Protein AF-A0A7G9YQN7-F1 (afdb_monomer_lite)

Structure (mmCIF, N/CA/C/O backbone):
data_AF-A0A7G9YQN7-F1
#
_entry.id   AF-A0A7G9YQN7-F1
#
loop_
_atom_site.group_PDB
_atom_site.id
_atom_site.type_symbol
_atom_site.label_atom_id
_atom_site.label_alt_id
_atom_site.label_comp_id
_atom_site.label_asym_id
_atom_site.label_entity_id
_atom_site.label_seq_id
_atom_site.pdbx_PDB_ins_code
_atom_site.Cartn_x
_atom_site.Cartn_y
_atom_site.Cartn_z
_atom_site.occupancy
_atom_site.B_iso_or_equiv
_atom_site.auth_seq_id
_atom_site.auth_comp_id
_atom_site.auth_asym_id
_atom_site.auth_atom_id
_atom_site.pdbx_PDB_model_num
ATOM 1 N N . MET A 1 1 ? -22.332 -7.847 9.609 1.00 52.75 1 MET A N 1
ATOM 2 C CA . MET A 1 1 ? -21.117 -7.105 9.206 1.00 52.75 1 MET A CA 1
ATOM 3 C C . MET A 1 1 ? -20.027 -7.434 10.205 1.00 52.75 1 MET A C 1
ATOM 5 O O . MET A 1 1 ? -20.365 -7.609 11.367 1.00 52.75 1 MET A O 1
ATOM 9 N N .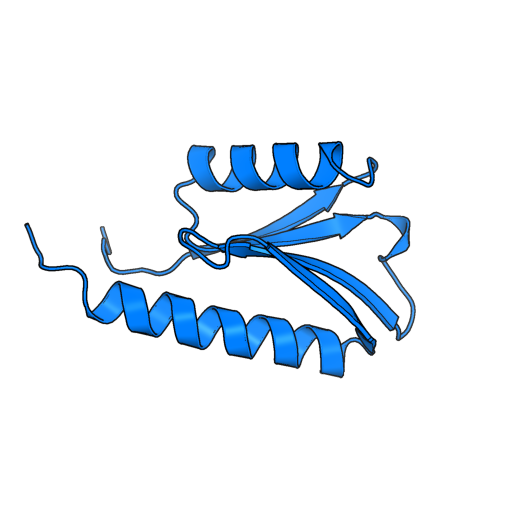 TYR A 1 2 ? -18.776 -7.541 9.761 1.00 67.44 2 TYR A N 1
ATOM 10 C CA . TYR A 1 2 ? -17.610 -7.693 10.633 1.00 67.44 2 TYR A CA 1
ATOM 11 C C . TYR A 1 2 ? -16.912 -6.326 10.717 1.00 67.44 2 TYR A C 1
ATOM 13 O O . TYR A 1 2 ? -16.087 -6.041 9.852 1.00 67.44 2 TYR A O 1
ATOM 21 N N . PRO A 1 3 ? -17.300 -5.443 11.660 1.00 63.91 3 PRO A N 1
ATOM 22 C CA . PRO A 1 3 ? -16.711 -4.103 11.780 1.00 63.91 3 PRO A CA 1
ATOM 23 C C . PRO A 1 3 ? -15.210 -4.144 12.110 1.00 63.91 3 PRO A C 1
ATOM 25 O O . PRO A 1 3 ? -14.492 -3.204 11.791 1.00 63.91 3 PRO A O 1
ATOM 28 N N . ASP A 1 4 ? -14.742 -5.269 12.654 1.00 71.62 4 ASP A N 1
ATOM 29 C CA . ASP A 1 4 ? -13.348 -5.498 13.044 1.00 71.62 4 ASP A CA 1
ATOM 30 C C . ASP A 1 4 ? -12.550 -6.267 11.971 1.00 71.62 4 ASP A C 1
ATOM 32 O O . ASP A 1 4 ? -11.493 -6.836 12.247 1.00 71.62 4 ASP A O 1
ATOM 36 N N . LEU A 1 5 ? -13.058 -6.348 10.735 1.00 82.75 5 LEU A N 1
ATOM 37 C CA . LEU A 1 5 ? -12.336 -6.980 9.633 1.00 82.75 5 LEU A CA 1
ATOM 38 C C . LEU A 1 5 ? -11.365 -5.978 9.000 1.00 82.75 5 LEU A C 1
ATOM 40 O O . LEU A 1 5 ? -11.782 -5.057 8.300 1.00 82.75 5 LEU A O 1
ATOM 44 N N . ALA A 1 6 ? -10.065 -6.194 9.199 1.00 86.94 6 ALA A N 1
ATOM 45 C CA . ALA A 1 6 ? -9.031 -5.443 8.497 1.00 86.94 6 ALA A CA 1
ATOM 46 C C . ALA A 1 6 ? -9.040 -5.791 6.997 1.00 86.94 6 ALA A C 1
ATOM 48 O O . ALA A 1 6 ? -8.836 -6.945 6.616 1.00 86.94 6 ALA A O 1
ATOM 49 N N . VAL A 1 7 ? -9.255 -4.787 6.144 1.00 90.56 7 VAL A N 1
ATOM 50 C CA . VAL A 1 7 ? -9.214 -4.927 4.681 1.00 90.56 7 VAL A CA 1
ATOM 51 C C . VAL A 1 7 ? -7.979 -4.223 4.126 1.00 90.56 7 VAL A C 1
ATOM 53 O O . VAL A 1 7 ? -7.757 -3.039 4.388 1.00 90.56 7 VAL A O 1
ATOM 56 N N . VAL A 1 8 ? -7.198 -4.962 3.336 1.00 93.88 8 VAL A N 1
ATOM 57 C CA . VAL A 1 8 ? -5.991 -4.492 2.645 1.00 93.88 8 VAL A CA 1
ATOM 58 C C . VAL A 1 8 ? -6.246 -4.484 1.140 1.00 93.88 8 VAL A C 1
ATOM 60 O O . VAL A 1 8 ? -6.660 -5.498 0.579 1.00 93.88 8 VAL A O 1
ATOM 63 N N . GLY A 1 9 ? -5.990 -3.357 0.477 1.00 95.38 9 GLY A N 1
ATOM 64 C CA . GLY A 1 9 ? -6.086 -3.239 -0.980 1.00 95.38 9 GLY A CA 1
ATOM 65 C C . GLY A 1 9 ? -4.729 -3.295 -1.678 1.00 95.38 9 GLY A C 1
ATOM 66 O O . GLY A 1 9 ? -3.727 -2.841 -1.138 1.00 95.38 9 GLY A O 1
ATOM 67 N N . PHE A 1 10 ? -4.715 -3.784 -2.916 1.00 95.88 10 PHE A N 1
ATOM 68 C CA . PHE A 1 10 ? -3.585 -3.646 -3.839 1.00 95.88 10 PHE A CA 1
ATOM 69 C C . PHE A 1 10 ? -4.010 -2.777 -5.019 1.00 95.88 10 PHE A C 1
ATOM 71 O O . PHE A 1 10 ? -5.115 -2.944 -5.545 1.00 95.88 10 PHE A O 1
ATOM 78 N N . LYS A 1 11 ? -3.154 -1.841 -5.430 1.00 95.12 11 LYS A N 1
ATOM 79 C CA . LYS A 1 11 ? -3.482 -0.862 -6.466 1.00 95.12 11 LYS A CA 1
ATOM 80 C C . LYS A 1 11 ? -2.331 -0.670 -7.444 1.00 95.12 11 LYS A C 1
ATOM 82 O O . LYS A 1 11 ? -1.294 -0.117 -7.102 1.00 95.12 11 LYS A O 1
ATOM 87 N N . LEU A 1 12 ? -2.573 -1.087 -8.680 1.00 95.69 12 LEU A N 1
ATOM 88 C CA . LEU A 1 12 ? -1.660 -0.879 -9.794 1.00 95.69 12 LEU A CA 1
ATOM 89 C C . LEU A 1 12 ? -1.981 0.445 -10.493 1.00 95.69 12 LEU A C 1
ATOM 91 O O . LEU A 1 12 ? -3.134 0.686 -10.859 1.00 95.69 12 LEU A O 1
ATOM 95 N N . GLU A 1 13 ? -0.974 1.284 -10.706 1.00 93.88 13 GLU A N 1
ATOM 96 C CA . GLU A 1 13 ? -1.106 2.585 -11.362 1.00 93.88 13 GLU A CA 1
ATOM 97 C C . GLU A 1 13 ? -0.147 2.725 -12.550 1.00 93.88 13 GLU A C 1
ATOM 99 O O . GLU A 1 13 ? 0.931 2.138 -12.601 1.00 93.88 13 GLU A O 1
ATOM 104 N N . THR A 1 14 ? -0.538 3.534 -13.532 1.00 93.31 14 THR A N 1
ATOM 105 C CA . THR A 1 14 ? 0.360 3.948 -14.624 1.00 93.31 14 THR A CA 1
ATOM 106 C C . THR A 1 14 ? 1.083 5.256 -14.312 1.00 93.31 14 THR A C 1
ATOM 108 O O . THR A 1 14 ? 2.056 5.587 -14.977 1.00 93.31 14 THR A O 1
ATOM 111 N N . ALA A 1 15 ? 0.582 6.029 -13.346 1.00 91.25 15 ALA A N 1
ATOM 112 C CA . ALA A 1 15 ? 1.226 7.243 -12.859 1.00 91.25 15 ALA A CA 1
ATOM 113 C C . ALA A 1 15 ? 2.188 6.902 -11.714 1.00 91.25 15 ALA A C 1
ATOM 115 O O . ALA A 1 15 ? 1.932 5.967 -10.960 1.00 91.25 15 ALA A O 1
ATOM 116 N N . SER A 1 16 ? 3.260 7.678 -11.576 1.00 92.38 16 SER A N 1
ATOM 117 C CA . SER A 1 16 ? 4.264 7.559 -10.514 1.00 92.38 16 SER A CA 1
ATOM 118 C C . SER A 1 16 ? 4.283 8.809 -9.621 1.00 92.38 16 SER A C 1
ATOM 120 O O . SER A 1 16 ? 3.549 9.773 -9.863 1.00 92.38 16 SER A O 1
ATOM 122 N N . GLY A 1 17 ? 5.112 8.789 -8.572 1.00 90.88 17 GLY A N 1
ATOM 123 C CA . GLY A 1 17 ? 5.291 9.918 -7.654 1.00 90.88 17 GLY A CA 1
ATOM 124 C C . GLY A 1 17 ? 4.029 10.252 -6.853 1.00 90.88 17 GLY A C 1
ATOM 125 O O . GLY A 1 17 ? 3.237 9.371 -6.520 1.00 90.88 17 GLY A O 1
ATOM 126 N N . ASP A 1 18 ? 3.826 11.536 -6.561 1.00 93.81 18 ASP A N 1
ATOM 127 C CA . ASP A 1 18 ? 2.738 12.004 -5.689 1.00 93.81 18 ASP A CA 1
ATOM 128 C C . ASP A 1 18 ? 1.347 11.592 -6.191 1.00 93.81 18 ASP A C 1
ATOM 130 O O . ASP A 1 18 ? 0.486 11.217 -5.399 1.00 93.81 18 ASP A O 1
ATOM 134 N N . VAL A 1 19 ? 1.143 11.553 -7.512 1.00 95.69 19 VAL A N 1
ATOM 135 C CA . VAL A 1 19 ? -0.142 11.163 -8.118 1.00 95.69 19 VAL A CA 1
ATOM 136 C C . VAL A 1 19 ? -0.512 9.713 -7.787 1.00 95.69 19 VAL A C 1
ATOM 138 O O . VAL A 1 19 ? -1.690 9.409 -7.587 1.00 95.69 19 VAL A O 1
ATOM 141 N N . LEU A 1 20 ? 0.468 8.806 -7.712 1.00 95.25 20 LEU A N 1
ATOM 142 C CA . LEU A 1 20 ? 0.241 7.420 -7.288 1.00 95.25 20 LEU A CA 1
ATOM 143 C C . LEU A 1 20 ? -0.257 7.383 -5.840 1.00 95.25 20 LEU A C 1
ATOM 145 O O . LEU A 1 20 ? -1.249 6.714 -5.541 1.00 95.25 20 LEU A O 1
ATOM 149 N N . ILE A 1 21 ? 0.398 8.143 -4.960 1.00 94.88 21 ILE A N 1
ATOM 150 C CA . ILE A 1 21 ? 0.088 8.197 -3.528 1.00 94.88 21 ILE A CA 1
ATOM 151 C C . ILE A 1 21 ? -1.300 8.805 -3.303 1.00 94.88 21 ILE A C 1
ATOM 153 O O . ILE A 1 21 ? -2.106 8.240 -2.565 1.00 94.88 21 ILE A O 1
ATOM 157 N N . GLU A 1 22 ? -1.619 9.915 -3.968 1.00 94.88 22 GLU A N 1
ATOM 158 C CA . GLU A 1 22 ? -2.933 10.563 -3.891 1.00 94.88 22 GLU A CA 1
ATOM 159 C C . GLU A 1 22 ? -4.061 9.619 -4.317 1.00 94.88 22 GLU A C 1
ATOM 161 O O . GLU A 1 22 ? -5.071 9.486 -3.623 1.00 94.88 22 GLU A O 1
ATOM 166 N N . ARG A 1 23 ? -3.884 8.903 -5.434 1.00 95.69 23 ARG A N 1
ATOM 167 C CA . ARG A 1 23 ? -4.878 7.935 -5.926 1.00 95.69 23 ARG A CA 1
ATOM 168 C C . ARG A 1 23 ? -5.034 6.738 -5.001 1.00 95.69 23 ARG A C 1
ATOM 170 O O . ARG A 1 23 ? -6.136 6.195 -4.892 1.00 95.69 23 ARG A O 1
ATOM 177 N N . ALA A 1 24 ? -3.951 6.304 -4.367 1.00 95.44 24 ALA A N 1
ATOM 178 C CA . ALA A 1 24 ? -3.977 5.226 -3.394 1.00 95.44 24 ALA A CA 1
ATOM 179 C C . ALA A 1 24 ? -4.727 5.643 -2.121 1.00 95.44 24 ALA A C 1
ATOM 181 O O . ALA A 1 24 ? -5.652 4.936 -1.722 1.00 95.44 24 ALA A O 1
ATOM 182 N N . LYS A 1 25 ? -4.440 6.829 -1.570 1.00 94.19 25 LYS A N 1
ATOM 183 C CA . LYS A 1 25 ? -5.187 7.409 -0.440 1.00 94.19 25 LYS A CA 1
ATOM 184 C C . LYS A 1 25 ? -6.674 7.577 -0.761 1.00 94.19 25 LYS A C 1
ATOM 186 O O . LYS A 1 25 ? -7.518 7.102 -0.012 1.00 94.19 25 LYS A O 1
ATOM 191 N N . ALA A 1 26 ? -7.003 8.111 -1.938 1.00 94.44 26 ALA A N 1
ATOM 192 C CA . ALA A 1 26 ? -8.394 8.244 -2.372 1.00 94.44 26 ALA A CA 1
ATOM 193 C C . ALA A 1 26 ? -9.127 6.891 -2.478 1.00 94.44 26 ALA A C 1
ATOM 195 O O . ALA A 1 26 ? -10.330 6.815 -2.232 1.00 94.44 26 ALA A O 1
ATOM 196 N N . ALA A 1 27 ? -8.431 5.812 -2.856 1.00 93.88 27 ALA A N 1
ATOM 197 C CA . ALA A 1 27 ? -9.006 4.468 -2.856 1.00 93.88 27 ALA A CA 1
ATOM 198 C C . ALA A 1 27 ? -9.186 3.915 -1.434 1.00 93.88 27 ALA A C 1
ATOM 200 O O . ALA A 1 27 ? -10.206 3.283 -1.165 1.00 93.88 27 ALA A O 1
ATOM 201 N N . MET A 1 28 ? -8.225 4.169 -0.542 1.00 93.00 28 MET A N 1
ATOM 202 C CA . MET A 1 28 ? -8.296 3.795 0.871 1.00 93.00 28 MET A CA 1
ATOM 203 C C . MET A 1 28 ? -9.552 4.387 1.522 1.00 93.00 28 MET A C 1
ATOM 205 O O . MET A 1 2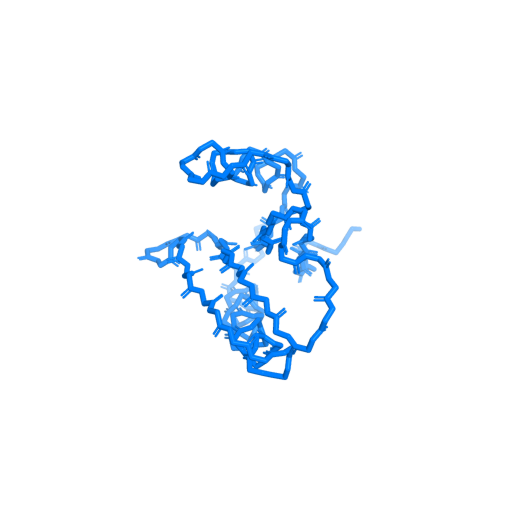8 ? -10.387 3.629 2.015 1.00 93.00 28 MET A O 1
ATOM 209 N N . ASP A 1 29 ? -9.763 5.696 1.370 1.00 91.81 29 ASP A N 1
ATOM 210 C CA . ASP A 1 29 ? -10.934 6.406 1.899 1.00 91.81 29 ASP A CA 1
ATOM 211 C C . ASP A 1 29 ? -12.242 5.911 1.267 1.00 91.81 29 ASP A C 1
ATOM 213 O O . ASP A 1 29 ? -13.230 5.648 1.953 1.00 91.81 29 ASP A O 1
ATOM 217 N N . ARG A 1 30 ? -12.260 5.750 -0.064 1.00 93.56 30 ARG A N 1
ATOM 218 C CA . ARG A 1 30 ? -13.465 5.355 -0.809 1.00 93.56 30 ARG A CA 1
ATOM 219 C C . ARG A 1 30 ? -13.980 3.973 -0.417 1.00 93.56 30 ARG A C 1
ATOM 221 O O . ARG A 1 30 ? -15.188 3.744 -0.476 1.00 93.56 30 ARG A O 1
ATOM 228 N N . TYR A 1 31 ? -13.081 3.046 -0.102 1.00 91.31 31 TYR A N 1
ATOM 229 C CA . TYR A 1 31 ? -13.428 1.652 0.172 1.00 91.31 31 TYR A CA 1
ATOM 230 C C . TYR A 1 31 ? -13.311 1.276 1.654 1.00 91.31 31 TYR A C 1
ATOM 232 O O . TYR A 1 31 ? -13.583 0.125 1.990 1.00 91.31 31 TYR A O 1
ATOM 240 N N . GLY A 1 32 ? -12.941 2.219 2.528 1.00 88.94 32 GLY A N 1
ATOM 241 C CA . GLY A 1 32 ? -12.733 1.957 3.953 1.00 88.94 32 GLY A CA 1
ATOM 242 C C . GLY A 1 32 ? -11.627 0.930 4.196 1.00 88.94 32 GLY A C 1
ATOM 243 O O . GLY A 1 32 ? -11.797 0.018 5.005 1.00 88.94 32 GLY A O 1
ATOM 244 N N . LEU A 1 33 ? -10.532 1.018 3.434 1.00 91.94 33 LEU A N 1
ATOM 245 C CA . LEU A 1 33 ? -9.382 0.132 3.609 1.00 91.94 33 LEU A CA 1
ATOM 246 C C . LEU A 1 33 ? -8.541 0.627 4.781 1.00 91.94 33 LEU A C 1
ATOM 248 O O . LEU A 1 33 ? -8.351 1.824 4.952 1.00 91.94 33 LEU A O 1
ATOM 252 N N . PHE A 1 34 ? -7.964 -0.301 5.533 1.00 91.69 34 PHE A N 1
ATOM 253 C CA . PHE A 1 34 ? -7.021 0.041 6.600 1.00 91.69 34 PHE A CA 1
ATOM 254 C C . PHE A 1 34 ? -5.588 0.191 6.075 1.00 91.69 34 PHE A C 1
ATOM 256 O O . PHE A 1 34 ? -4.724 0.763 6.741 1.00 91.69 34 PHE A O 1
ATOM 263 N N . MET A 1 35 ? -5.328 -0.378 4.896 1.00 94.06 35 MET A N 1
ATOM 264 C CA . MET A 1 35 ? -4.049 -0.310 4.212 1.00 94.06 35 MET A CA 1
ATOM 265 C C . MET A 1 35 ? -4.243 -0.453 2.703 1.00 94.06 35 MET A C 1
ATOM 267 O O . MET A 1 35 ? -5.084 -1.234 2.245 1.00 94.06 35 MET A O 1
ATOM 271 N N . VAL A 1 36 ? -3.419 0.237 1.922 1.00 96.50 36 VAL A N 1
ATOM 272 C CA . VAL A 1 36 ? -3.282 0.011 0.484 1.00 96.50 36 VAL A CA 1
ATOM 273 C C . VAL A 1 36 ? -1.810 -0.128 0.105 1.00 96.50 36 VAL A C 1
ATOM 275 O O . VAL A 1 36 ? -0.964 0.645 0.544 1.00 96.50 36 VAL A O 1
ATOM 278 N N . VAL A 1 37 ? -1.506 -1.129 -0.714 1.00 97.00 37 VAL A N 1
ATOM 279 C CA . VAL A 1 37 ? -0.195 -1.325 -1.337 1.00 97.00 37 VAL A CA 1
ATOM 280 C C . VAL A 1 37 ? -0.306 -0.857 -2.780 1.00 97.00 37 VAL A C 1
ATOM 282 O O . VAL A 1 37 ? -1.036 -1.452 -3.576 1.00 97.00 37 VAL A O 1
ATOM 285 N N . ALA A 1 38 ? 0.374 0.233 -3.109 1.00 96.81 38 ALA A N 1
ATOM 286 C CA . ALA A 1 38 ? 0.357 0.830 -4.432 1.00 96.81 38 ALA A CA 1
ATOM 287 C C . ALA A 1 38 ? 1.679 0.579 -5.160 1.00 96.81 38 ALA A C 1
ATOM 289 O O . ALA A 1 38 ? 2.744 0.634 -4.552 1.00 96.81 38 ALA A O 1
ATOM 290 N N . ASN A 1 39 ? 1.620 0.314 -6.460 1.00 96.12 39 ASN A N 1
ATOM 291 C CA . ASN A 1 39 ? 2.802 0.123 -7.295 1.00 96.12 39 ASN A CA 1
ATOM 292 C C . ASN A 1 39 ? 2.536 0.561 -8.738 1.00 96.12 39 ASN A C 1
ATOM 294 O O . ASN A 1 39 ? 1.386 0.629 -9.183 1.00 96.12 39 ASN A O 1
ATOM 298 N N . THR A 1 40 ? 3.600 0.855 -9.481 1.00 93.81 40 THR A N 1
ATOM 299 C CA . THR A 1 40 ? 3.489 1.177 -10.906 1.00 93.81 40 THR A CA 1
ATOM 300 C C . THR A 1 40 ? 3.457 -0.093 -11.758 1.00 93.81 40 THR A C 1
ATOM 302 O O . THR A 1 40 ? 3.946 -1.151 -11.356 1.00 93.81 40 THR A O 1
ATOM 305 N N . VAL A 1 41 ? 2.930 0.012 -12.980 1.00 89.00 41 VAL A N 1
ATOM 306 C CA . VAL A 1 41 ? 3.033 -1.053 -13.998 1.00 89.00 41 VAL A CA 1
ATOM 307 C C . VAL A 1 41 ? 4.479 -1.447 -14.314 1.00 89.00 41 VAL A C 1
ATOM 309 O O . VAL A 1 41 ? 4.720 -2.583 -14.704 1.00 89.00 41 VAL A O 1
ATOM 312 N N . GLU A 1 42 ? 5.439 -0.541 -14.121 1.00 82.31 42 GLU A N 1
ATOM 313 C CA . GLU A 1 42 ? 6.870 -0.799 -14.332 1.00 82.31 42 GLU A CA 1
ATOM 314 C C . GLU A 1 42 ? 7.440 -1.749 -13.273 1.00 82.31 42 GLU A C 1
ATOM 316 O O . GLU A 1 42 ? 8.304 -2.566 -13.574 1.00 82.31 42 GLU A O 1
ATOM 321 N N . SER A 1 43 ? 6.886 -1.715 -12.058 1.00 80.06 43 SER A N 1
ATOM 322 C CA . SER A 1 43 ? 7.184 -2.670 -10.988 1.00 80.06 43 SER A CA 1
ATOM 323 C C . SER A 1 43 ? 6.475 -4.027 -11.177 1.00 80.06 43 SER A C 1
ATOM 325 O O . SER A 1 43 ? 6.518 -4.885 -10.288 1.00 80.06 43 SER A O 1
ATOM 327 N N . MET A 1 44 ? 5.771 -4.245 -12.292 1.00 79.00 44 MET A N 1
ATOM 328 C CA . MET A 1 44 ? 5.047 -5.486 -12.550 1.00 79.00 44 MET A CA 1
ATOM 329 C C . MET A 1 44 ? 5.882 -6.450 -13.404 1.00 79.00 44 MET A C 1
ATOM 331 O O . MET A 1 44 ? 6.087 -6.235 -14.594 1.00 79.00 44 MET A O 1
ATOM 335 N N . GLY A 1 45 ? 6.292 -7.574 -12.809 1.00 77.50 45 GLY A N 1
ATOM 336 C CA . GLY A 1 45 ? 7.076 -8.618 -13.484 1.00 77.50 45 GLY A CA 1
ATOM 337 C C . GLY A 1 45 ? 8.513 -8.711 -12.963 1.00 77.50 45 GLY A C 1
ATOM 338 O O . GLY A 1 45 ? 8.951 -7.867 -12.197 1.00 77.50 45 GLY A O 1
ATOM 339 N N . GLY A 1 46 ? 9.233 -9.777 -13.326 1.00 84.06 46 GLY A N 1
ATOM 340 C CA . GLY A 1 46 ? 10.585 -10.039 -12.804 1.00 84.06 46 GLY A CA 1
ATOM 341 C C . GLY A 1 46 ? 10.615 -10.479 -11.334 1.00 84.06 46 GLY A C 1
ATOM 342 O O . GLY A 1 46 ? 9.575 -10.796 -10.754 1.00 84.06 46 GLY A O 1
ATOM 343 N N . ASP A 1 47 ? 11.812 -10.530 -10.747 1.00 86.06 47 ASP A N 1
ATOM 344 C CA . ASP A 1 47 ? 12.034 -10.998 -9.366 1.00 86.06 47 ASP A CA 1
ATOM 345 C C . ASP A 1 47 ? 12.086 -9.858 -8.336 1.00 86.06 47 ASP A C 1
ATOM 347 O O . ASP A 1 47 ? 12.010 -10.108 -7.130 1.00 86.06 47 ASP A O 1
ATOM 351 N N . ALA A 1 48 ? 12.171 -8.613 -8.809 1.00 89.44 48 ALA A N 1
ATOM 352 C CA . ALA A 1 48 ? 12.222 -7.406 -7.995 1.00 89.44 48 ALA A CA 1
ATOM 353 C C . ALA A 1 48 ? 11.073 -6.443 -8.330 1.00 89.44 48 ALA A C 1
ATOM 355 O O . ALA A 1 48 ? 10.477 -6.533 -9.402 1.00 89.44 48 ALA A O 1
ATOM 356 N N . GLY A 1 49 ? 10.767 -5.533 -7.410 1.00 92.94 49 GLY A N 1
ATOM 357 C CA . GLY A 1 49 ? 9.748 -4.501 -7.570 1.00 92.94 49 GLY A CA 1
ATOM 358 C C . GLY A 1 49 ? 9.953 -3.326 -6.616 1.00 92.94 49 GLY A C 1
ATOM 359 O O . GLY A 1 49 ? 10.954 -3.252 -5.907 1.00 92.94 49 GLY A O 1
ATOM 360 N N . GLU A 1 50 ? 8.979 -2.428 -6.604 1.00 95.44 50 GLU A N 1
ATOM 361 C CA . GLU A 1 50 ? 8.924 -1.205 -5.812 1.00 95.44 50 GLU A CA 1
ATOM 362 C C . GLU A 1 50 ? 7.459 -0.931 -5.446 1.00 95.44 50 GLU A C 1
ATOM 364 O O . GLU A 1 50 ? 6.566 -0.990 -6.299 1.00 95.44 50 GLU A O 1
ATOM 369 N N . VAL A 1 51 ? 7.189 -0.678 -4.165 1.00 96.62 51 VAL A N 1
ATOM 370 C CA . VAL A 1 51 ? 5.832 -0.444 -3.662 1.00 96.62 51 VAL A CA 1
ATOM 371 C C . VAL A 1 51 ? 5.785 0.681 -2.632 1.00 96.62 51 VAL A C 1
ATOM 373 O O . VAL A 1 51 ? 6.722 0.919 -1.867 1.00 96.62 51 VAL A O 1
ATOM 376 N N . TRP A 1 52 ? 4.619 1.317 -2.560 1.00 96.94 52 TRP A N 1
ATOM 377 C CA . TRP A 1 52 ? 4.237 2.283 -1.541 1.00 96.94 52 TRP A CA 1
ATOM 378 C C . TRP A 1 52 ? 3.127 1.678 -0.686 1.00 96.94 52 TRP A C 1
ATOM 380 O O . TRP A 1 52 ? 2.023 1.426 -1.168 1.00 96.94 52 TRP A O 1
ATOM 390 N N . ILE A 1 53 ? 3.420 1.428 0.585 1.00 96.31 53 ILE A N 1
ATOM 391 C CA . ILE A 1 53 ? 2.477 0.890 1.564 1.00 96.31 53 ILE A CA 1
ATOM 392 C C . ILE A 1 53 ? 1.920 2.062 2.365 1.00 96.31 53 ILE A C 1
ATOM 394 O O . ILE A 1 53 ? 2.667 2.786 3.020 1.00 96.31 53 ILE A O 1
ATOM 398 N N . ILE A 1 54 ? 0.610 2.254 2.298 1.00 95.00 54 ILE A N 1
ATOM 399 C CA . ILE A 1 54 ? -0.103 3.381 2.900 1.00 95.00 54 ILE A CA 1
ATOM 400 C C . ILE A 1 54 ? -1.086 2.822 3.922 1.00 95.00 54 ILE A C 1
ATOM 402 O O . ILE A 1 54 ? -1.837 1.902 3.602 1.00 95.00 54 ILE A O 1
ATOM 406 N N . THR A 1 55 ? -1.079 3.363 5.136 1.00 92.25 55 THR A N 1
ATOM 407 C CA . THR A 1 55 ? -1.977 2.998 6.250 1.00 92.25 55 THR A CA 1
ATOM 408 C C . THR A 1 55 ? -2.713 4.239 6.758 1.00 92.25 55 THR A C 1
ATOM 410 O O . THR A 1 55 ? -2.443 5.320 6.255 1.00 92.25 55 THR A O 1
ATOM 413 N N . GLU A 1 56 ? -3.603 4.104 7.748 1.00 82.31 56 GLU A N 1
ATOM 414 C CA . GLU A 1 56 ? -4.116 5.238 8.544 1.00 82.31 56 GLU A CA 1
ATOM 415 C C . GLU A 1 56 ? -3.187 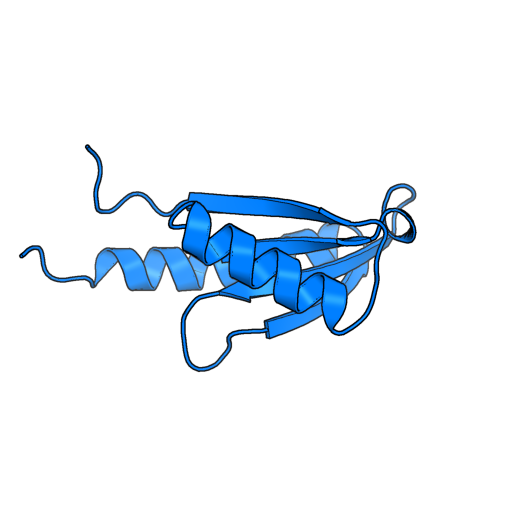5.548 9.751 1.00 82.31 56 GLU A C 1
ATOM 417 O O . GLU A 1 56 ? -2.884 4.648 10.538 1.00 82.31 56 GLU A O 1
ATOM 422 N N . GLY A 1 57 ? -2.779 6.808 9.960 1.00 68.56 57 GLY A N 1
ATOM 423 C CA . GLY A 1 57 ? -2.065 7.314 11.149 1.00 68.56 57 GLY A CA 1
ATOM 424 C C . GLY A 1 57 ? -0.602 7.758 10.931 1.00 68.56 57 GLY A C 1
ATOM 425 O O . GLY A 1 57 ? -0.066 7.722 9.841 1.00 68.56 57 GLY A O 1
ATOM 426 N N . GLU A 1 58 ? 0.112 8.161 11.991 1.00 49.97 58 GLU A N 1
ATOM 427 C CA . GLU A 1 58 ? 1.412 8.890 11.945 1.00 49.97 58 GLU A CA 1
ATOM 428 C C . GLU A 1 58 ? 2.593 8.248 11.156 1.00 49.97 58 GLU A C 1
ATOM 430 O O . GLU A 1 58 ? 3.679 8.822 11.091 1.00 49.97 58 GLU A O 1
ATOM 435 N N . ARG A 1 59 ? 2.416 7.081 10.521 1.00 57.72 59 ARG A N 1
ATOM 436 C CA . ARG A 1 59 ? 3.358 6.461 9.568 1.00 57.72 59 ARG A CA 1
ATOM 437 C C . ARG A 1 59 ? 2.681 6.104 8.234 1.00 57.72 59 ARG A C 1
ATOM 439 O O . ARG A 1 59 ? 2.895 5.017 7.709 1.00 57.72 59 ARG A O 1
ATOM 446 N N . ASP A 1 60 ? 1.880 7.023 7.699 1.00 80.25 60 ASP A N 1
ATOM 447 C CA . ASP A 1 60 ? 0.969 6.856 6.547 1.00 80.25 60 ASP A CA 1
ATOM 448 C C . ASP A 1 60 ? 1.607 6.446 5.204 1.00 80.25 60 ASP A C 1
ATOM 450 O O . ASP A 1 60 ? 0.888 6.266 4.222 1.00 80.25 60 ASP A O 1
ATOM 454 N N . LEU A 1 61 ? 2.934 6.352 5.098 1.00 92.31 61 LEU A N 1
ATOM 455 C CA . LEU A 1 61 ? 3.598 6.016 3.840 1.00 92.31 61 LEU A CA 1
ATOM 456 C C . LEU A 1 61 ? 4.959 5.360 4.081 1.00 92.31 61 LEU A C 1
ATOM 458 O O . LEU A 1 61 ? 5.895 5.997 4.561 1.00 92.31 61 LEU A O 1
ATOM 462 N N . ILE A 1 62 ? 5.078 4.097 3.688 1.00 94.38 62 ILE A N 1
ATOM 463 C CA . ILE A 1 62 ? 6.334 3.352 3.626 1.00 94.38 62 ILE A CA 1
ATOM 464 C C . ILE A 1 62 ? 6.649 3.100 2.158 1.00 94.38 62 ILE A C 1
ATOM 466 O O . ILE A 1 62 ? 5.816 2.583 1.420 1.00 94.38 62 ILE A O 1
ATOM 470 N N . HIS A 1 63 ? 7.861 3.452 1.747 1.00 95.19 63 HIS A N 1
ATOM 471 C CA . HIS A 1 63 ? 8.389 3.127 0.431 1.00 95.19 63 HIS A CA 1
ATOM 472 C C . HIS A 1 63 ? 9.394 1.983 0.567 1.00 95.19 63 HIS A C 1
ATOM 474 O O . HIS A 1 63 ? 10.267 2.049 1.434 1.00 95.19 63 HIS A O 1
ATOM 480 N N . THR A 1 64 ? 9.262 0.939 -0.249 1.00 95.06 64 THR A N 1
ATOM 481 C CA . THR A 1 64 ? 10.204 -0.184 -0.259 1.00 95.06 64 THR A CA 1
ATOM 482 C C . THR A 1 64 ? 10.382 -0.739 -1.663 1.00 95.06 64 THR A C 1
ATOM 484 O O . THR A 1 64 ? 9.417 -0.914 -2.405 1.00 95.06 64 THR A O 1
ATOM 487 N N . ASP A 1 65 ? 11.618 -1.095 -1.983 1.00 95.19 65 ASP A N 1
ATOM 488 C CA . ASP A 1 65 ? 12.018 -1.769 -3.211 1.00 95.19 65 ASP A CA 1
ATOM 489 C C . ASP A 1 65 ? 12.844 -3.026 -2.899 1.00 95.19 65 ASP A C 1
ATOM 491 O O . ASP A 1 65 ? 13.307 -3.227 -1.773 1.00 95.19 65 ASP A O 1
ATOM 495 N N . GLY A 1 66 ? 12.986 -3.913 -3.883 1.00 95.56 66 GLY A N 1
ATOM 496 C CA . GLY A 1 66 ? 13.818 -5.111 -3.777 1.00 95.56 66 GLY A CA 1
ATOM 497 C C . GLY A 1 66 ? 13.118 -6.371 -4.265 1.00 95.56 66 GLY A C 1
ATOM 498 O O . GLY A 1 66 ? 12.226 -6.312 -5.107 1.00 95.56 66 GLY A O 1
ATOM 499 N N . THR A 1 67 ? 13.544 -7.537 -3.770 1.00 95.56 67 THR A N 1
ATOM 500 C CA . THR A 1 67 ? 12.952 -8.819 -4.178 1.00 95.56 67 THR A CA 1
ATOM 501 C C . THR A 1 67 ? 11.493 -8.922 -3.743 1.00 95.56 67 THR A C 1
ATOM 503 O O . THR A 1 67 ? 11.077 -8.326 -2.748 1.00 95.56 67 THR A O 1
ATOM 506 N N . LYS A 1 68 ? 10.711 -9.746 -4.447 1.00 92.06 68 LYS A N 1
ATOM 507 C CA . LYS A 1 68 ? 9.322 -10.033 -4.053 1.00 92.06 68 LYS A CA 1
ATOM 508 C C . LYS A 1 68 ? 9.201 -10.538 -2.614 1.00 92.06 68 LYS A C 1
ATOM 510 O O . LYS A 1 68 ?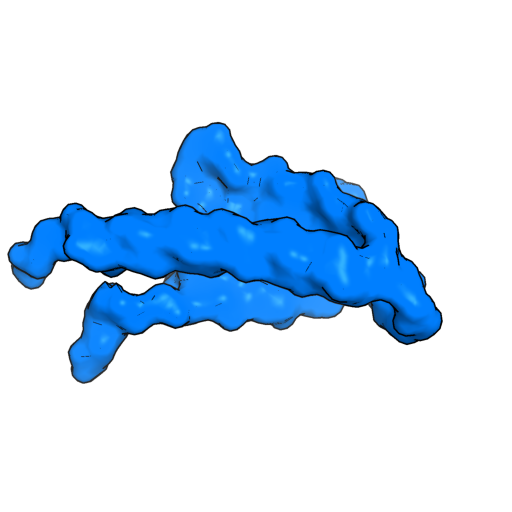 8.251 -10.160 -1.938 1.00 92.06 68 LYS A O 1
ATOM 515 N N . ASP A 1 69 ? 10.164 -11.328 -2.140 1.00 95.06 69 ASP A N 1
ATOM 516 C CA . ASP A 1 69 ? 10.185 -11.815 -0.756 1.00 95.06 69 ASP A CA 1
ATOM 517 C C . ASP A 1 69 ? 10.428 -10.681 0.250 1.00 95.06 69 ASP A C 1
ATOM 519 O O . ASP A 1 69 ? 9.760 -10.617 1.281 1.00 95.06 69 ASP A O 1
ATOM 523 N N . ALA A 1 70 ? 11.338 -9.750 -0.059 1.00 95.25 70 ALA A N 1
ATOM 524 C CA . ALA A 1 70 ? 11.594 -8.587 0.788 1.00 95.25 70 ALA A CA 1
ATOM 525 C C . ALA A 1 70 ? 10.369 -7.659 0.858 1.00 95.25 70 ALA A C 1
ATOM 527 O O . ALA A 1 70 ? 9.960 -7.248 1.943 1.00 95.25 70 ALA A O 1
ATOM 528 N N . ILE A 1 71 ? 9.737 -7.396 -0.291 1.00 95.88 71 ILE A N 1
ATOM 529 C CA . ILE A 1 71 ? 8.499 -6.611 -0.380 1.00 95.88 71 ILE A CA 1
ATOM 530 C C . ILE A 1 71 ? 7.369 -7.293 0.392 1.00 95.88 71 ILE A C 1
ATOM 532 O O . ILE A 1 71 ? 6.654 -6.635 1.145 1.00 95.88 71 ILE A O 1
ATOM 536 N N . AL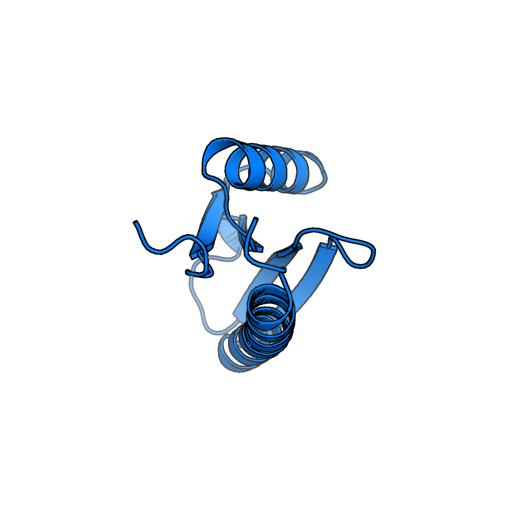A A 1 72 ? 7.211 -8.611 0.240 1.00 95.12 72 ALA A N 1
ATOM 537 C CA . ALA A 1 72 ? 6.213 -9.368 0.982 1.00 95.12 72 ALA A CA 1
ATOM 538 C C . ALA A 1 72 ? 6.433 -9.237 2.494 1.00 95.12 72 ALA A C 1
ATOM 540 O O . ALA A 1 72 ? 5.475 -8.951 3.208 1.00 95.12 72 ALA A O 1
ATOM 541 N N . GLY A 1 73 ? 7.676 -9.366 2.971 1.00 96.50 73 GLY A N 1
ATOM 542 C CA . GLY A 1 73 ? 8.025 -9.148 4.378 1.00 96.50 73 GLY A CA 1
ATOM 543 C C . GLY A 1 73 ? 7.611 -7.762 4.880 1.00 96.50 73 GLY A C 1
ATOM 544 O O . GLY A 1 73 ? 6.901 -7.655 5.876 1.00 96.50 73 GLY A O 1
ATOM 545 N N . ALA A 1 74 ? 7.942 -6.707 4.132 1.00 95.56 74 ALA A N 1
ATOM 546 C CA . ALA A 1 74 ? 7.549 -5.342 4.482 1.00 95.56 74 ALA A CA 1
ATOM 547 C C . ALA A 1 74 ? 6.021 -5.149 4.525 1.00 95.56 74 ALA A C 1
ATOM 549 O O . ALA A 1 74 ? 5.505 -4.455 5.405 1.00 95.56 74 ALA A O 1
ATOM 550 N N . ILE A 1 75 ? 5.280 -5.774 3.601 1.00 95.44 75 ILE A N 1
ATOM 551 C CA . ILE A 1 75 ? 3.811 -5.775 3.613 1.00 95.44 75 ILE A CA 1
ATOM 552 C C . ILE A 1 75 ? 3.295 -6.492 4.865 1.00 95.44 75 ILE A C 1
ATOM 554 O O . ILE A 1 75 ? 2.438 -5.937 5.552 1.00 95.44 75 ILE A O 1
ATOM 558 N N . PHE A 1 76 ? 3.820 -7.676 5.195 1.00 95.25 76 PHE A N 1
ATOM 559 C CA . PHE A 1 76 ? 3.417 -8.437 6.383 1.00 95.25 76 PHE A CA 1
ATOM 560 C C . PHE A 1 76 ? 3.632 -7.650 7.678 1.00 95.25 76 PHE A C 1
ATOM 562 O O . PHE A 1 76 ? 2.692 -7.537 8.465 1.00 95.25 76 PHE A O 1
ATOM 569 N N . ASP A 1 77 ? 4.785 -7.000 7.847 1.00 93.25 77 ASP A N 1
ATOM 570 C CA . ASP A 1 77 ? 5.058 -6.149 9.013 1.00 93.25 77 ASP A CA 1
ATOM 571 C C . ASP A 1 77 ? 4.023 -5.019 9.167 1.00 93.25 77 ASP A C 1
ATOM 573 O O . ASP A 1 77 ? 3.712 -4.575 10.277 1.00 93.25 77 ASP A O 1
ATOM 577 N N . CYS A 1 78 ? 3.499 -4.502 8.051 1.00 92.75 78 CYS A N 1
ATOM 578 C CA . CYS A 1 78 ? 2.456 -3.477 8.058 1.00 92.75 78 CYS A CA 1
ATOM 579 C C . CYS A 1 78 ? 1.075 -4.066 8.365 1.00 92.75 78 CYS A C 1
ATOM 581 O O . CYS A 1 78 ? 0.328 -3.470 9.141 1.00 92.75 78 CYS A O 1
ATOM 583 N N . VAL A 1 79 ? 0.755 -5.244 7.819 1.00 92.19 79 VAL A N 1
ATOM 584 C CA . VAL A 1 79 ? -0.484 -5.971 8.139 1.00 92.19 79 VAL A CA 1
ATOM 585 C C . VAL A 1 79 ? -0.558 -6.275 9.632 1.00 92.19 79 VAL A C 1
ATOM 587 O O . VAL A 1 79 ? -1.593 -6.020 10.241 1.00 92.19 79 VAL A O 1
ATOM 590 N N . GLU A 1 80 ? 0.523 -6.759 10.245 1.00 90.44 80 GLU A N 1
ATOM 591 C CA . GLU A 1 80 ? 0.562 -7.053 11.683 1.00 90.44 80 GLU A CA 1
ATOM 592 C C . GLU A 1 80 ? 0.254 -5.814 12.531 1.00 90.44 80 GLU A C 1
ATOM 594 O O . GLU A 1 80 ? -0.543 -5.880 13.469 1.00 90.44 80 GLU A O 1
ATOM 599 N N . ARG A 1 81 ? 0.817 -4.656 12.159 1.00 86.50 81 ARG A N 1
ATOM 600 C CA . ARG A 1 81 ? 0.526 -3.371 12.812 1.00 86.50 81 ARG A CA 1
ATOM 601 C C . ARG A 1 81 ? -0.943 -2.982 12.671 1.00 86.50 81 ARG A C 1
ATOM 603 O O . ARG A 1 81 ? -1.578 -2.639 13.665 1.00 8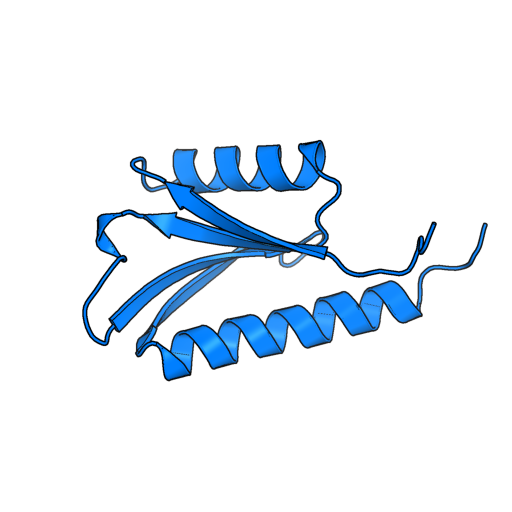6.50 81 ARG A O 1
ATOM 610 N N . VAL A 1 82 ? -1.488 -3.060 11.459 1.00 85.81 82 VAL A N 1
ATOM 611 C CA . VAL A 1 82 ? -2.888 -2.718 11.168 1.00 85.81 82 VAL A CA 1
ATOM 612 C C . VAL A 1 82 ? -3.848 -3.624 11.939 1.00 85.81 82 VAL A C 1
ATOM 614 O O . VAL A 1 82 ? -4.747 -3.134 12.618 1.00 85.81 82 VAL A O 1
ATOM 617 N N . VAL A 1 83 ? -3.639 -4.939 11.899 1.00 83.44 83 VAL A N 1
ATOM 618 C CA . VAL A 1 83 ? -4.476 -5.915 12.614 1.00 83.44 83 VAL A CA 1
ATOM 619 C C . VAL A 1 83 ? -4.373 -5.718 14.129 1.00 83.44 83 VAL A C 1
ATOM 621 O O . VAL A 1 83 ? -5.391 -5.756 14.822 1.00 83.44 83 VAL A O 1
ATOM 624 N N . GLY A 1 84 ? -3.173 -5.431 14.646 1.00 77.56 84 GLY A N 1
ATOM 625 C CA . GLY A 1 84 ? -2.966 -5.089 16.053 1.00 77.56 84 GLY A CA 1
ATOM 626 C C . GLY A 1 84 ? -3.769 -3.862 16.500 1.00 77.56 84 GLY A C 1
ATOM 627 O O . GLY A 1 84 ? -4.308 -3.860 17.605 1.00 77.56 84 GLY A O 1
ATOM 628 N N . LEU A 1 85 ? -3.911 -2.845 15.641 1.00 65.75 85 LEU A N 1
ATOM 629 C CA . LEU A 1 85 ? -4.721 -1.649 15.912 1.00 65.75 85 LEU A CA 1
ATOM 630 C C . LEU A 1 85 ? -6.229 -1.928 15.858 1.00 65.75 85 LEU A C 1
ATOM 632 O O . LEU A 1 85 ? -6.976 -1.406 16.686 1.00 65.75 85 LEU A O 1
ATOM 636 N N . VAL A 1 86 ? -6.684 -2.763 14.920 1.00 62.41 86 VAL A N 1
ATOM 637 C CA . VAL A 1 86 ? -8.105 -3.133 14.797 1.00 62.41 86 VAL A CA 1
ATOM 638 C C . VAL A 1 86 ? -8.596 -3.873 16.042 1.00 62.41 86 VAL A C 1
ATOM 640 O O . VAL A 1 86 ? -9.677 -3.569 16.538 1.00 62.41 86 VAL A O 1
ATOM 643 N N . GLY A 1 87 ? -7.768 -4.742 16.632 1.00 59.75 87 GLY A N 1
ATOM 644 C CA . GLY A 1 87 ? -8.085 -5.424 17.894 1.00 59.75 87 GLY A CA 1
ATOM 645 C C . GLY A 1 87 ? -8.239 -4.507 19.121 1.00 59.75 87 GLY A C 1
ATOM 646 O O . GLY A 1 87 ? -8.685 -4.977 20.164 1.00 59.75 87 GLY A O 1
ATOM 647 N N . HIS A 1 88 ? -7.890 -3.219 19.012 1.00 56.44 88 HIS A N 1
ATOM 648 C CA . HIS A 1 88 ? -7.980 -2.227 20.091 1.00 56.44 88 HIS A CA 1
ATOM 649 C C . HIS A 1 88 ? -9.057 -1.150 19.865 1.00 56.44 88 HIS A C 1
ATOM 651 O O . HIS A 1 88 ? -9.200 -0.269 20.717 1.00 56.44 88 HIS A O 1
ATOM 657 N N . ARG A 1 89 ? -9.830 -1.175 18.763 1.00 55.56 89 ARG A N 1
ATOM 658 C CA . ARG A 1 89 ? -10.951 -0.229 18.600 1.00 55.56 89 ARG A CA 1
ATOM 659 C C . ARG A 1 89 ? -12.083 -0.614 19.571 1.00 55.56 89 ARG A C 1
ATOM 661 O O . ARG A 1 89 ? -12.586 -1.733 19.490 1.00 55.56 89 ARG A O 1
ATOM 668 N N . PRO A 1 90 ? -12.496 0.269 20.503 1.00 46.81 90 PRO A N 1
ATOM 669 C CA . PRO A 1 90 ? -13.636 -0.012 21.365 1.00 46.81 90 PRO A CA 1
ATOM 670 C C . PRO A 1 90 ? -14.900 -0.144 20.509 1.00 46.81 90 PRO A C 1
ATOM 672 O O . PRO A 1 90 ? -15.161 0.699 19.649 1.00 46.81 90 PRO A O 1
ATOM 675 N N . GLN A 1 91 ? -15.671 -1.205 20.752 1.00 50.88 91 GLN A N 1
ATOM 676 C CA . GLN A 1 91 ? -16.992 -1.384 20.153 1.00 50.88 91 GLN A CA 1
ATOM 677 C C . GLN A 1 91 ? -17.891 -0.258 20.675 1.00 50.88 91 GLN A C 1
ATOM 679 O O . GLN A 1 91 ? -18.159 -0.197 21.877 1.00 50.88 91 GLN A O 1
ATOM 684 N N . GLN A 1 92 ? -18.276 0.663 19.792 1.00 46.88 92 GLN A N 1
ATOM 685 C CA . GLN A 1 92 ? -19.308 1.663 20.075 1.00 46.88 92 GLN A CA 1
ATOM 686 C C . GLN A 1 92 ? -20.695 1.094 19.797 1.00 46.88 92 GLN A C 1
ATOM 688 O O . GLN A 1 92 ? -20.834 0.367 18.786 1.00 46.88 92 GLN A O 1
#

pLDDT: mean 86.48, std 13.56, range [46.81, 97.0]

Foldseek 3Di:
DPQLDAAEEEEEDQDDDPVQVVVQVVVCVVPVHQKYKYAYPVQPDDQKGWIWIAGPDDCGTDIDITGPVVVVVVVVVVVVVSSVVSVPDDDD

Organism: NCBI:txid2759911

Secondary structure (DSSP, 8-state):
--TT---EEEEEES--THHHHHHHHHHHHHHT-SEEEEEEGGGSSSSEEEEEEEESSTT--EEEEEEHHHHHHHHHHHHHHHHHHHTTS---

Sequence (92 aa):
MYPDLAVVGFKLETASGDVLIERAKAAMDRYGLFMVVANTVESMGGDAGEVWIITEGERDLIHTDGTKDAIAGAIFDCVERVVGLVGHRPQQ

InterPro domains:
  IPR007085 DNA/pantothenate metabolism flavoprotein, C-terminal [PF04127] (6-80)
  IPR035929 CoaB-like superfamily [G3DSA:3.40.50.10300] (1-84)
  IPR035929 CoaB-like superfamily [SSF102645] (2-81)

Radius of gyration: 13.58 Å; chains: 1; bounding box: 35×24×36 Å